Protein AF-A0A026VV84-F1 (afdb_monomer_lite)

Structure (mmCIF, N/CA/C/O backbone):
data_AF-A0A026VV84-F1
#
_entry.id   AF-A0A026VV84-F1
#
loop_
_atom_site.group_PDB
_atom_site.id
_atom_site.type_symbol
_atom_site.label_atom_id
_atom_site.label_alt_id
_atom_site.label_comp_id
_atom_site.label_asym_id
_atom_site.label_entity_id
_atom_site.label_seq_id
_atom_site.pdbx_PDB_ins_code
_atom_site.Cartn_x
_atom_site.Cartn_y
_atom_site.Cartn_z
_atom_site.occupancy
_atom_site.B_iso_or_equiv
_atom_site.auth_seq_id
_atom_site.auth_comp_id
_atom_site.auth_asym_id
_atom_site.auth_atom_id
_atom_site.pdbx_PDB_model_num
ATOM 1 N N . MET A 1 1 ? 11.890 -27.185 -59.763 1.00 37.78 1 MET A N 1
ATOM 2 C CA . MET A 1 1 ? 11.105 -27.402 -58.530 1.00 37.78 1 MET A CA 1
ATOM 3 C C . MET A 1 1 ? 11.928 -26.889 -57.357 1.00 37.78 1 MET A C 1
ATOM 5 O O . MET A 1 1 ? 12.844 -27.574 -56.933 1.00 37.78 1 MET A O 1
ATOM 9 N N . SER A 1 2 ? 11.695 -25.652 -56.913 1.00 39.69 2 SER A N 1
ATOM 10 C CA . SER A 1 2 ? 12.380 -25.073 -55.750 1.00 39.69 2 SER A CA 1
ATOM 11 C C . SER A 1 2 ? 11.488 -25.220 -54.520 1.00 39.69 2 SER A C 1
ATOM 13 O O . SER A 1 2 ? 10.409 -24.634 -54.459 1.00 39.69 2 SER A O 1
ATOM 15 N N . SER A 1 3 ? 11.933 -26.016 -53.554 1.00 48.16 3 SER A N 1
ATOM 16 C CA . SER A 1 3 ? 11.311 -26.178 -52.244 1.00 48.16 3 SER A CA 1
ATOM 17 C C . SER A 1 3 ? 11.555 -24.939 -51.378 1.00 48.16 3 SER A C 1
ATOM 19 O O . SER A 1 3 ? 12.522 -24.879 -50.622 1.00 48.16 3 SER A O 1
ATOM 21 N N . THR A 1 4 ? 10.687 -23.937 -51.468 1.00 46.06 4 THR A N 1
ATOM 22 C CA . THR A 1 4 ? 10.611 -22.841 -50.489 1.00 46.06 4 THR A CA 1
ATOM 23 C C . THR A 1 4 ? 9.612 -23.208 -49.395 1.00 46.06 4 THR A C 1
ATOM 25 O O . THR A 1 4 ? 8.543 -22.618 -49.246 1.00 46.06 4 THR A O 1
ATOM 28 N N . THR A 1 5 ? 9.956 -24.238 -48.622 1.00 46.03 5 THR A N 1
ATOM 29 C CA . THR A 1 5 ? 9.178 -24.651 -47.454 1.00 46.03 5 THR A CA 1
ATOM 30 C C . THR A 1 5 ? 9.409 -23.668 -46.309 1.00 46.03 5 THR A C 1
ATOM 32 O O . THR A 1 5 ? 10.436 -23.680 -45.643 1.00 46.03 5 THR A O 1
ATOM 35 N N . SER A 1 6 ? 8.395 -22.834 -46.089 1.00 51.16 6 SER A N 1
ATOM 36 C CA . SER A 1 6 ? 7.888 -22.439 -44.773 1.00 51.16 6 SER A CA 1
ATOM 37 C C . SER A 1 6 ? 8.877 -21.840 -43.764 1.00 51.16 6 SER A C 1
ATOM 39 O O . SER A 1 6 ? 8.966 -22.285 -42.624 1.00 51.16 6 SER A O 1
ATOM 41 N N . VAL A 1 7 ? 9.453 -20.687 -44.108 1.00 50.22 7 VAL A N 1
ATOM 42 C CA . VAL A 1 7 ? 9.655 -19.612 -43.116 1.00 50.22 7 VAL A CA 1
ATOM 43 C C . VAL A 1 7 ? 8.381 -18.762 -43.068 1.00 50.22 7 VAL A C 1
ATOM 45 O O . VAL A 1 7 ? 8.429 -17.534 -43.068 1.00 50.22 7 VAL A O 1
ATOM 48 N N . LYS A 1 8 ? 7.196 -19.400 -43.050 1.00 50.12 8 LYS A N 1
ATOM 49 C CA . LYS A 1 8 ? 5.955 -18.757 -42.597 1.00 50.12 8 LYS A CA 1
ATOM 50 C C . LYS A 1 8 ? 6.085 -18.623 -41.078 1.00 50.12 8 LYS A C 1
ATOM 52 O O . LYS A 1 8 ? 5.559 -19.404 -40.302 1.00 50.12 8 LYS A O 1
ATOM 57 N N . PHE A 1 9 ? 6.987 -17.700 -40.759 1.00 51.94 9 PHE A N 1
ATOM 58 C CA . PHE A 1 9 ? 7.375 -17.068 -39.521 1.00 51.94 9 PHE A CA 1
ATOM 59 C C . PHE A 1 9 ? 7.047 -17.859 -38.254 1.00 51.94 9 PHE A C 1
ATOM 61 O O . PHE A 1 9 ? 5.987 -17.680 -37.669 1.00 51.94 9 PHE A O 1
ATOM 68 N N . LEU A 1 10 ? 8.039 -18.599 -37.747 1.00 52.06 10 LEU A N 1
ATOM 69 C CA . LEU A 1 10 ? 8.071 -19.085 -36.359 1.00 52.06 10 LEU A CA 1
ATOM 70 C C . LEU A 1 10 ? 7.754 -17.966 -35.345 1.00 52.06 10 LEU A C 1
ATOM 72 O O . LEU A 1 10 ? 7.156 -18.203 -34.302 1.00 52.06 10 LEU A O 1
ATOM 76 N N . ILE A 1 11 ? 8.128 -16.725 -35.675 1.00 55.91 11 ILE A N 1
ATOM 77 C CA . ILE A 1 11 ? 7.807 -15.526 -34.892 1.00 55.91 11 ILE A CA 1
ATOM 78 C C . ILE A 1 11 ? 6.302 -15.225 -34.930 1.00 55.91 11 ILE A C 1
ATOM 80 O O . ILE A 1 11 ? 5.742 -14.869 -33.901 1.00 55.91 11 ILE A O 1
ATOM 84 N N . LEU A 1 12 ? 5.646 -15.388 -36.084 1.00 51.72 12 LEU A N 1
ATOM 85 C CA . LEU A 1 12 ? 4.214 -15.141 -36.262 1.00 51.72 12 LEU A CA 1
ATOM 86 C C . LEU A 1 12 ? 3.397 -16.221 -35.555 1.00 51.72 12 LEU A C 1
ATOM 88 O O . LEU A 1 12 ? 2.476 -15.879 -34.830 1.00 51.72 12 LEU A O 1
ATOM 92 N N . THR A 1 13 ? 3.793 -17.492 -35.658 1.00 58.34 13 THR A N 1
ATOM 93 C CA . THR A 1 13 ? 3.135 -18.582 -34.921 1.00 58.34 13 THR A CA 1
ATOM 94 C C . THR A 1 13 ? 3.269 -18.404 -33.412 1.00 58.34 13 THR A C 1
ATOM 96 O O . THR A 1 13 ? 2.305 -18.607 -32.682 1.00 58.34 13 THR A O 1
ATOM 99 N N . HIS A 1 14 ? 4.428 -17.945 -32.928 1.00 59.66 14 HIS A N 1
ATOM 100 C CA . HIS A 1 14 ? 4.611 -17.680 -31.502 1.00 59.66 14 HIS A CA 1
ATOM 101 C C . HIS A 1 14 ? 3.841 -16.431 -31.038 1.00 59.66 14 HIS A C 1
ATOM 103 O O . HIS A 1 14 ? 3.318 -16.396 -29.925 1.00 59.66 14 HIS A O 1
ATOM 109 N N . LEU A 1 15 ? 3.712 -15.411 -31.894 1.00 52.56 15 LEU A N 1
ATOM 110 C CA . LEU A 1 15 ? 2.847 -14.254 -31.642 1.00 52.56 15 LEU A CA 1
ATOM 111 C C . LEU A 1 15 ? 1.366 -14.646 -31.626 1.00 52.56 15 LEU A C 1
ATOM 113 O O . LEU A 1 15 ? 0.639 -14.186 -30.757 1.00 52.56 15 LEU A O 1
ATOM 117 N N . GLU A 1 16 ? 0.926 -15.506 -32.541 1.00 63.03 16 GLU A N 1
ATOM 118 C CA . GLU A 1 16 ? -0.445 -16.019 -32.624 1.00 63.03 16 GLU A CA 1
ATOM 119 C C . GLU A 1 16 ? -0.801 -16.892 -31.413 1.00 63.03 16 GLU A C 1
ATOM 121 O O . GLU A 1 16 ? -1.904 -16.780 -30.879 1.00 63.03 16 GLU A O 1
ATOM 126 N N . GLU A 1 17 ? 0.130 -17.715 -30.927 1.00 68.06 17 GLU A N 1
ATOM 127 C CA . GLU A 1 17 ? -0.023 -18.467 -29.676 1.00 68.06 17 GLU A CA 1
ATOM 128 C C . GLU A 1 17 ? -0.103 -17.538 -28.463 1.00 68.06 17 GLU A C 1
ATOM 130 O O . GLU A 1 17 ? -1.015 -17.677 -27.647 1.00 68.06 17 GLU A O 1
ATOM 135 N N . ASN A 1 18 ? 0.789 -16.548 -28.370 1.00 59.56 18 ASN A N 1
ATOM 136 C CA . ASN A 1 18 ? 0.758 -15.549 -27.301 1.00 59.56 18 ASN A CA 1
ATOM 137 C C . ASN A 1 18 ? -0.520 -14.700 -27.350 1.00 59.56 18 ASN A C 1
ATOM 139 O O . ASN A 1 18 ? -1.091 -14.395 -26.307 1.00 59.56 18 ASN A O 1
ATOM 143 N N . LEU A 1 19 ? -1.019 -14.369 -28.542 1.00 56.12 19 LEU A N 1
ATOM 144 C CA . LEU A 1 19 ? -2.288 -13.669 -28.732 1.00 56.12 19 LEU A CA 1
ATOM 145 C C . LEU A 1 19 ? -3.484 -14.550 -28.374 1.00 56.12 19 LEU A C 1
ATOM 147 O O . LEU A 1 19 ? -4.419 -14.048 -27.766 1.00 56.12 19 LEU A O 1
ATOM 151 N N . LYS A 1 20 ? -3.461 -15.854 -28.676 1.00 64.62 20 LYS A N 1
ATOM 152 C CA . LYS A 1 20 ? -4.490 -16.807 -28.222 1.00 64.62 20 LYS A CA 1
ATOM 153 C C . LYS A 1 20 ? -4.507 -16.956 -26.708 1.00 64.62 20 LYS A C 1
ATOM 155 O O . LYS A 1 20 ? -5.582 -17.001 -26.125 1.00 64.62 20 LYS A O 1
ATOM 160 N N . ILE A 1 21 ? -3.332 -17.017 -26.087 1.00 60.50 21 ILE A N 1
ATOM 161 C CA . ILE A 1 21 ? -3.137 -16.988 -24.635 1.00 60.50 21 ILE A CA 1
ATOM 162 C C . ILE A 1 21 ? -3.780 -15.709 -24.093 1.00 60.50 21 ILE A C 1
ATOM 164 O O . ILE A 1 21 ? -4.755 -15.800 -23.355 1.00 60.50 21 ILE A O 1
ATOM 168 N N . ILE A 1 22 ? -3.337 -14.531 -24.544 1.00 55.62 22 ILE A N 1
ATOM 169 C CA . ILE A 1 22 ? -3.893 -13.234 -24.131 1.00 55.62 22 ILE A CA 1
ATOM 170 C C . ILE A 1 22 ? -5.412 -13.193 -24.335 1.00 55.62 22 ILE A C 1
ATOM 172 O O . ILE A 1 22 ? -6.118 -12.826 -23.407 1.00 55.62 22 ILE A O 1
ATOM 176 N N . HIS A 1 23 ? -5.924 -13.634 -25.486 1.00 58.41 23 HIS A N 1
ATOM 177 C CA . HIS A 1 23 ? -7.350 -13.615 -25.806 1.00 58.41 23 HIS A CA 1
ATOM 178 C C . HIS A 1 23 ? -8.181 -14.549 -24.913 1.00 58.41 23 HIS A C 1
ATOM 180 O O . HIS A 1 23 ? -9.254 -14.163 -24.449 1.00 58.41 23 HIS A O 1
ATOM 186 N N . ASN A 1 24 ? -7.686 -15.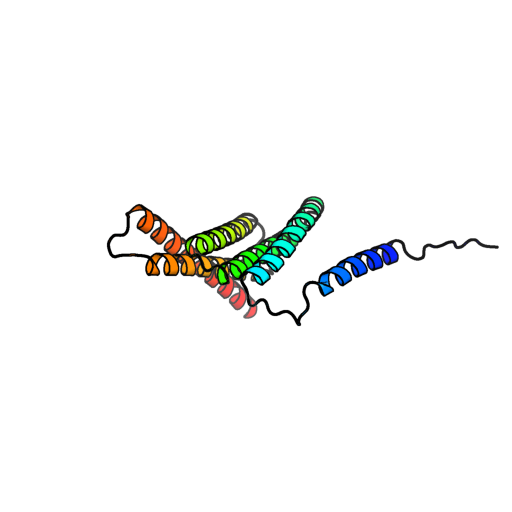753 -24.611 1.00 57.72 24 ASN A N 1
ATOM 187 C CA . ASN A 1 24 ? -8.338 -16.655 -23.657 1.00 57.72 24 ASN A CA 1
ATOM 188 C C . ASN A 1 24 ? -8.401 -16.059 -22.244 1.00 57.72 24 ASN A C 1
ATOM 190 O O . ASN A 1 24 ? -9.288 -16.424 -21.472 1.00 57.72 24 ASN A O 1
ATOM 194 N N . TYR A 1 25 ? -7.470 -15.167 -21.897 1.00 54.88 25 TYR A N 1
ATOM 195 C CA . TYR A 1 25 ? -7.407 -14.532 -20.581 1.00 54.88 25 TYR A CA 1
ATOM 196 C C . TYR A 1 25 ? -8.142 -13.188 -20.519 1.00 54.88 25 TYR A C 1
ATOM 198 O O . TYR A 1 25 ? -8.781 -12.916 -19.506 1.00 54.88 25 TYR A O 1
ATOM 206 N N . THR A 1 26 ? -8.155 -12.379 -21.584 1.00 52.25 26 THR A N 1
ATOM 207 C CA . THR A 1 26 ? -8.973 -11.153 -21.647 1.00 52.25 26 THR A CA 1
ATOM 208 C C . THR A 1 26 ? -10.465 -11.465 -21.606 1.00 52.25 26 THR A C 1
ATOM 210 O O . THR A 1 26 ? -11.233 -10.689 -21.054 1.00 52.25 26 THR A O 1
ATOM 213 N N . ASN A 1 27 ? -10.875 -12.648 -22.071 1.00 57.09 27 ASN A N 1
ATOM 214 C CA . ASN A 1 27 ? -12.252 -13.123 -21.923 1.00 57.09 27 ASN A CA 1
ATOM 215 C C . ASN A 1 27 ? -12.626 -13.516 -20.473 1.00 57.09 27 ASN A C 1
ATOM 217 O O . ASN A 1 27 ? -13.797 -13.768 -20.210 1.00 57.09 27 ASN A O 1
ATOM 221 N N . GLN A 1 28 ? -11.668 -13.594 -19.535 1.00 57.59 28 GLN A N 1
ATOM 222 C CA . GLN A 1 28 ? -11.933 -13.887 -18.112 1.00 57.59 28 GLN A CA 1
ATOM 223 C C . GLN A 1 28 ? -12.119 -12.622 -17.266 1.00 57.59 28 GLN A C 1
ATOM 225 O O . GLN A 1 28 ? -12.739 -12.684 -16.208 1.00 57.59 28 GLN A O 1
ATOM 230 N N . VAL A 1 29 ? -11.587 -11.485 -17.719 1.00 54.03 29 VAL A N 1
ATOM 231 C CA . VAL A 1 29 ? -11.755 -10.172 -17.085 1.00 54.03 29 VAL A CA 1
ATOM 232 C C . VAL A 1 29 ? -12.389 -9.264 -18.126 1.00 54.03 29 VAL A C 1
ATOM 234 O O . VAL A 1 29 ? -11.710 -8.537 -18.842 1.00 54.03 29 VAL A O 1
ATOM 237 N N . THR A 1 30 ? -13.702 -9.390 -18.272 1.00 56.03 30 THR A N 1
ATOM 238 C CA . THR A 1 30 ? -14.477 -8.606 -19.231 1.00 56.03 30 THR A CA 1
ATOM 239 C C . THR A 1 30 ? -14.860 -7.259 -18.623 1.00 56.03 30 THR A C 1
ATOM 241 O O . THR A 1 30 ? -15.274 -7.219 -17.465 1.00 56.03 30 THR A O 1
ATOM 244 N N . ASP A 1 31 ? -14.848 -6.184 -19.417 1.00 55.00 31 ASP A N 1
ATOM 245 C CA . ASP A 1 31 ? -15.328 -4.841 -19.019 1.00 55.00 31 ASP A CA 1
ATOM 246 C C . ASP A 1 31 ? -16.813 -4.824 -18.583 1.00 55.00 31 ASP A C 1
ATOM 248 O O . ASP A 1 31 ? -17.321 -3.830 -18.070 1.00 55.00 31 ASP A O 1
ATOM 252 N N . THR A 1 32 ? -17.517 -5.940 -18.783 1.00 52.72 32 THR A N 1
ATOM 253 C CA . THR A 1 32 ? -18.894 -6.210 -18.361 1.00 52.72 32 THR A CA 1
ATOM 254 C C . THR A 1 32 ? -19.034 -6.790 -16.948 1.00 52.72 32 THR A C 1
ATOM 256 O O . THR A 1 32 ? -20.158 -6.860 -16.454 1.00 52.72 32 THR A O 1
ATOM 259 N N . TYR A 1 33 ? -17.947 -7.202 -16.282 1.00 57.34 33 TYR A N 1
ATOM 260 C CA . TYR A 1 33 ? -17.992 -7.770 -14.928 1.00 57.34 33 TYR A CA 1
ATOM 261 C C . TYR A 1 33 ? -17.508 -6.747 -13.895 1.00 57.34 33 TYR A C 1
ATOM 263 O O . TYR A 1 33 ? -16.311 -6.525 -13.713 1.00 57.34 33 TYR A O 1
ATOM 271 N N . TYR A 1 34 ? -18.454 -6.119 -13.196 1.00 65.25 34 TYR A N 1
ATOM 272 C CA . TYR A 1 34 ? -18.142 -5.261 -12.057 1.00 65.25 34 TYR A CA 1
ATOM 273 C C . TYR A 1 34 ? -17.725 -6.117 -10.859 1.00 65.25 34 TYR A C 1
ATOM 275 O O . TYR A 1 34 ? -18.445 -7.030 -10.456 1.00 65.25 34 TYR A O 1
ATOM 283 N N . VAL A 1 35 ? -16.581 -5.794 -10.255 1.00 73.62 35 VAL A N 1
ATOM 284 C CA . VAL A 1 35 ? -16.178 -6.361 -8.963 1.00 73.62 35 VAL A CA 1
ATOM 285 C C . VAL A 1 35 ? -17.074 -5.740 -7.894 1.00 73.62 35 VAL A C 1
ATOM 287 O O . VAL A 1 35 ? -16.867 -4.592 -7.503 1.00 73.62 35 VAL A O 1
ATOM 290 N N . THR A 1 36 ? -18.105 -6.470 -7.471 1.00 77.50 36 THR A N 1
ATOM 291 C CA . THR A 1 36 ? -19.104 -5.974 -6.504 1.00 77.50 36 THR A CA 1
ATOM 292 C C . THR A 1 36 ? -19.002 -6.672 -5.158 1.00 77.50 36 THR A C 1
ATOM 294 O O . THR A 1 36 ? -19.371 -6.092 -4.138 1.00 77.50 36 THR A O 1
ATOM 297 N N . THR A 1 37 ? -18.460 -7.889 -5.137 1.00 82.19 37 THR A N 1
ATOM 298 C CA . THR A 1 37 ? -18.309 -8.681 -3.921 1.00 82.19 37 THR A CA 1
ATOM 299 C C . THR A 1 37 ? -16.844 -8.922 -3.573 1.00 82.19 37 THR A C 1
ATOM 301 O O . THR A 1 37 ? -15.932 -8.816 -4.399 1.00 82.19 37 THR A O 1
ATOM 304 N N . ARG A 1 38 ? -16.611 -9.306 -2.317 1.00 85.25 38 ARG A N 1
ATOM 305 C CA . ARG A 1 38 ? -15.298 -9.760 -1.853 1.00 85.25 38 ARG A CA 1
ATOM 306 C C . ARG A 1 38 ? -14.802 -10.986 -2.614 1.00 85.25 38 ARG A C 1
ATOM 308 O O . ARG A 1 38 ? -13.604 -11.086 -2.873 1.00 85.25 38 ARG A O 1
ATOM 315 N N . ASP A 1 39 ? -15.694 -11.905 -2.964 1.00 85.50 39 ASP A N 1
ATOM 316 C CA . ASP A 1 39 ? -15.319 -13.123 -3.681 1.00 85.50 39 ASP A CA 1
ATOM 317 C C . ASP A 1 39 ? -14.871 -12.807 -5.113 1.00 85.50 39 ASP A C 1
ATOM 319 O O . ASP A 1 39 ? -13.849 -13.338 -5.559 1.00 85.50 39 ASP A O 1
ATOM 323 N N . ASP A 1 40 ? -15.526 -11.848 -5.776 1.00 80.94 40 ASP A N 1
ATOM 324 C CA . ASP A 1 40 ? -15.076 -11.316 -7.068 1.00 80.94 40 ASP A CA 1
ATOM 325 C C . ASP A 1 40 ? -13.673 -10.704 -6.942 1.00 80.94 40 ASP A C 1
ATOM 327 O O . ASP A 1 40 ? -12.757 -11.050 -7.695 1.00 80.94 40 ASP A O 1
ATOM 331 N N . ALA A 1 41 ? -13.471 -9.836 -5.943 1.00 85.88 41 ALA A N 1
ATOM 332 C CA . ALA A 1 41 ? -12.194 -9.163 -5.711 1.00 85.88 41 ALA A CA 1
ATOM 333 C C . ALA A 1 41 ? -11.069 -10.166 -5.424 1.00 85.88 41 ALA A C 1
ATOM 335 O O . ALA A 1 41 ? -9.950 -10.028 -5.924 1.00 85.88 41 ALA A O 1
ATOM 336 N N . LYS A 1 42 ? -11.371 -11.212 -4.651 1.00 88.19 42 LYS A N 1
ATOM 337 C CA . LYS A 1 42 ? -10.439 -12.293 -4.332 1.00 88.19 42 LYS A CA 1
ATOM 338 C C . LYS A 1 42 ? -10.093 -13.125 -5.564 1.00 88.19 42 LYS A C 1
ATOM 340 O O . LYS A 1 42 ? -8.925 -13.472 -5.733 1.00 88.19 42 LYS A O 1
ATOM 345 N N . SER A 1 43 ? -11.062 -13.418 -6.429 1.00 84.12 43 SER A N 1
ATOM 346 C CA . SER A 1 43 ? -10.832 -14.131 -7.691 1.00 84.12 43 SER A CA 1
ATOM 347 C C . SER A 1 43 ? -9.861 -13.363 -8.595 1.00 84.12 43 SER A C 1
ATOM 349 O O . SER A 1 43 ? -8.832 -13.904 -9.014 1.00 84.12 43 SER A O 1
ATOM 351 N N . VAL A 1 44 ? -10.111 -12.063 -8.792 1.00 82.56 44 VAL A N 1
ATOM 352 C CA . VAL A 1 44 ? -9.228 -11.170 -9.562 1.00 82.56 44 VAL A CA 1
ATOM 353 C C . VAL A 1 44 ? -7.843 -11.078 -8.921 1.00 82.56 44 VAL A C 1
ATOM 355 O O . VAL A 1 44 ? -6.829 -11.187 -9.612 1.00 82.56 44 VAL A O 1
ATOM 358 N N . PHE A 1 45 ? -7.775 -10.940 -7.595 1.00 87.38 45 PHE A N 1
ATOM 359 C CA . PHE A 1 45 ? -6.514 -10.899 -6.860 1.00 87.38 45 PHE A CA 1
ATOM 360 C C . PHE A 1 45 ? -5.682 -12.173 -7.069 1.00 87.38 45 PHE A C 1
ATOM 362 O O . PHE A 1 45 ? -4.497 -12.091 -7.394 1.00 87.38 45 PHE A O 1
ATOM 369 N N . LEU A 1 46 ? -6.289 -13.355 -6.921 1.00 87.12 46 LEU A N 1
ATOM 370 C CA . LEU A 1 46 ? -5.603 -14.637 -7.110 1.00 87.12 46 LEU A CA 1
ATOM 371 C C . LEU A 1 46 ? -5.105 -14.801 -8.546 1.00 87.12 46 LEU A C 1
ATOM 373 O O . LEU A 1 46 ? -3.981 -15.265 -8.760 1.00 87.12 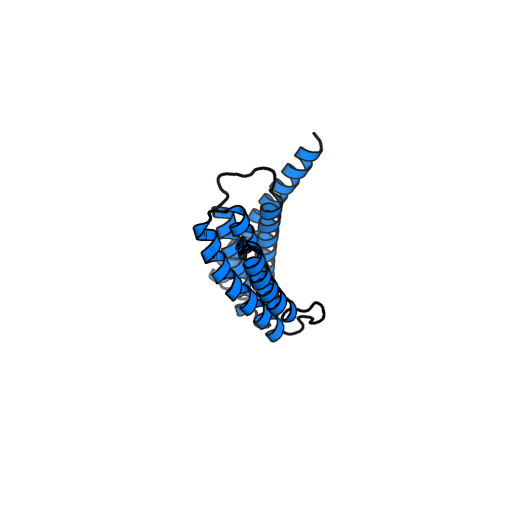46 LEU A O 1
ATOM 377 N N . HIS A 1 47 ? -5.909 -14.377 -9.521 1.00 83.12 47 HIS A N 1
ATOM 378 C CA . HIS A 1 47 ? -5.509 -14.359 -10.921 1.00 83.12 47 HIS A CA 1
ATOM 379 C C . HIS A 1 47 ? -4.278 -13.465 -11.131 1.00 83.12 47 HIS A C 1
ATOM 381 O O . HIS A 1 47 ? -3.290 -13.895 -11.730 1.00 83.12 47 HIS A O 1
ATOM 387 N N . TYR A 1 48 ? -4.295 -12.251 -10.577 1.00 82.94 48 TYR A N 1
ATOM 388 C CA . TYR A 1 48 ? -3.200 -11.293 -10.704 1.00 82.94 48 TYR A CA 1
ATOM 389 C C . TYR A 1 48 ? -1.897 -11.797 -10.063 1.00 82.94 48 TYR A C 1
ATOM 391 O O . TYR A 1 48 ? -0.833 -11.742 -10.681 1.00 82.94 48 TYR A O 1
ATOM 399 N N . ILE A 1 49 ? -1.972 -12.354 -8.849 1.00 85.25 49 ILE A N 1
ATOM 400 C CA . ILE A 1 49 ? -0.807 -12.902 -8.136 1.00 85.25 49 ILE A CA 1
ATOM 401 C C . ILE A 1 49 ? -0.197 -14.093 -8.879 1.00 85.25 49 ILE A C 1
ATOM 403 O O . ILE A 1 49 ? 1.027 -14.177 -8.999 1.00 85.25 49 ILE A O 1
ATOM 407 N N . LYS A 1 50 ? -1.025 -14.990 -9.427 1.00 84.94 50 LYS A N 1
ATOM 408 C CA . LYS A 1 50 ? -0.544 -16.126 -10.224 1.00 84.94 50 LYS A CA 1
ATOM 409 C C . LYS A 1 50 ? 0.319 -15.654 -11.395 1.00 84.94 50 LYS A C 1
ATOM 411 O O . LYS A 1 50 ? 1.420 -16.166 -11.596 1.00 84.94 50 LYS A O 1
ATOM 416 N N . TRP A 1 51 ? -0.162 -14.673 -12.154 1.00 76.88 51 TRP A N 1
ATOM 417 C CA . TRP A 1 51 ? 0.580 -14.143 -13.298 1.00 76.88 51 TRP A CA 1
ATOM 418 C C . TRP A 1 51 ? 1.799 -13.342 -12.894 1.00 76.88 51 TRP A C 1
ATOM 420 O O . TRP A 1 51 ? 2.818 -13.400 -13.584 1.00 76.88 51 TRP A O 1
ATOM 430 N N . PHE A 1 52 ? 1.734 -12.641 -11.765 1.00 80.62 52 PHE A N 1
ATOM 431 C CA . PHE A 1 52 ? 2.900 -11.968 -11.233 1.00 80.62 52 PHE A CA 1
ATOM 432 C C . PHE A 1 52 ? 4.059 -12.939 -10.992 1.00 80.62 52 PHE A C 1
ATOM 434 O O . PHE A 1 52 ? 5.167 -12.658 -11.437 1.00 80.62 52 PHE A O 1
ATOM 441 N N . GLU A 1 53 ? 3.828 -14.084 -10.350 1.00 80.81 53 GLU A N 1
ATOM 442 C CA . GLU A 1 53 ? 4.912 -15.033 -10.059 1.00 80.81 53 GLU A CA 1
ATOM 443 C C . GLU A 1 53 ? 5.557 -15.599 -11.339 1.00 80.81 53 GLU A C 1
ATOM 445 O O . GLU A 1 53 ? 6.787 -15.700 -11.439 1.00 80.81 53 GLU A O 1
ATOM 450 N N . VAL A 1 54 ? 4.747 -15.868 -12.371 1.00 78.38 54 VAL A N 1
ATOM 451 C CA . VAL A 1 54 ? 5.243 -16.252 -13.707 1.00 78.38 54 VAL A CA 1
ATOM 452 C C . VAL A 1 54 ? 6.118 -15.138 -14.287 1.00 78.38 54 VAL A C 1
ATOM 454 O O . VAL A 1 54 ? 7.259 -15.354 -14.695 1.00 78.38 54 VAL A O 1
ATOM 457 N N . THR A 1 55 ? 5.600 -13.917 -14.255 1.00 70.44 55 THR A N 1
ATOM 458 C CA . THR A 1 55 ? 6.213 -12.738 -14.862 1.00 70.44 55 THR A CA 1
ATOM 459 C C . THR A 1 55 ? 7.516 -12.338 -14.157 1.00 70.44 55 THR A C 1
ATOM 461 O O . THR A 1 55 ? 8.524 -12.048 -14.802 1.00 70.44 55 THR A O 1
ATOM 464 N N . LYS A 1 56 ? 7.547 -12.406 -12.824 1.00 71.50 56 LYS A N 1
ATOM 465 C CA . LYS A 1 56 ? 8.725 -12.174 -11.978 1.00 71.50 56 LYS A CA 1
ATOM 466 C C . LYS A 1 56 ? 9.880 -13.105 -12.347 1.00 71.50 56 LYS A C 1
ATOM 468 O O . LYS A 1 56 ? 11.031 -12.668 -12.417 1.00 71.50 56 LYS A O 1
ATOM 473 N N . THR A 1 57 ? 9.574 -14.371 -12.630 1.00 71.38 57 THR A N 1
ATOM 474 C CA . THR A 1 57 ? 10.561 -15.371 -13.065 1.00 71.38 57 THR A CA 1
ATOM 475 C C . THR A 1 57 ? 11.170 -15.012 -14.421 1.00 71.38 57 THR A C 1
ATOM 477 O O . THR A 1 57 ? 12.373 -15.192 -14.620 1.00 71.38 57 THR A O 1
ATOM 480 N N . CYS A 1 58 ? 10.375 -14.453 -15.337 1.00 63.72 58 CYS A N 1
ATOM 481 C CA . CYS A 1 58 ? 10.858 -13.969 -16.628 1.00 63.72 58 CYS A CA 1
ATOM 482 C C . CYS A 1 58 ? 11.746 -12.726 -16.478 1.00 63.72 58 CYS A C 1
ATOM 484 O O . CYS A 1 58 ? 12.859 -12.711 -16.998 1.00 63.72 58 CYS A O 1
ATOM 486 N N . TYR A 1 59 ? 11.330 -11.712 -15.714 1.00 63.75 59 TYR A N 1
ATOM 487 C CA . TYR A 1 59 ? 12.098 -10.463 -15.593 1.00 63.75 59 TYR A CA 1
ATOM 488 C C . TYR A 1 59 ? 13.416 -10.604 -14.834 1.00 63.75 59 TYR A C 1
ATOM 490 O O . TYR A 1 59 ? 14.396 -9.958 -15.211 1.00 63.75 59 TYR A O 1
ATOM 498 N N . LYS A 1 60 ? 13.495 -11.503 -13.841 1.00 64.38 60 LYS A N 1
ATOM 499 C CA . LYS A 1 60 ? 14.763 -11.817 -13.160 1.00 64.38 60 LYS A CA 1
ATOM 500 C C . LYS A 1 60 ? 15.842 -12.306 -14.137 1.00 64.38 60 LYS A C 1
ATOM 502 O O . LYS A 1 60 ? 17.020 -12.074 -13.895 1.00 64.38 60 LYS A O 1
ATOM 507 N N . LYS A 1 61 ? 15.450 -12.954 -15.241 1.00 62.25 61 LYS A N 1
ATOM 508 C CA . LYS A 1 61 ? 16.377 -13.434 -16.277 1.00 62.25 61 LYS A CA 1
ATOM 509 C C . LYS A 1 61 ? 16.823 -12.337 -17.247 1.00 62.25 61 LYS A C 1
ATOM 511 O O . LYS A 1 61 ? 17.890 -12.466 -17.830 1.00 62.25 61 LYS A O 1
ATOM 516 N N . ILE A 1 62 ? 16.013 -11.293 -17.432 1.00 59.75 62 ILE A N 1
ATOM 517 C CA . ILE A 1 62 ? 16.203 -10.298 -18.500 1.0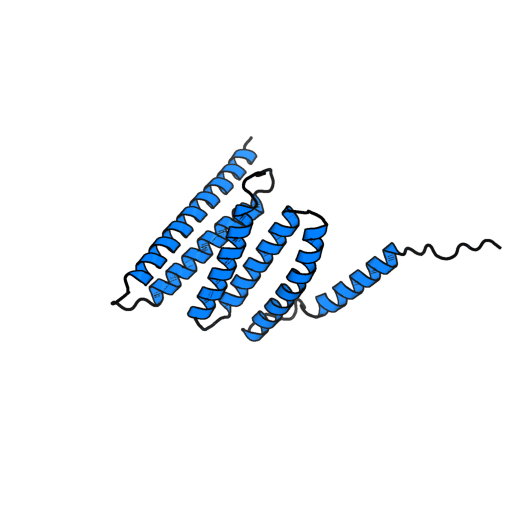0 59.75 62 ILE A CA 1
ATOM 518 C C . ILE A 1 62 ? 16.805 -8.980 -17.963 1.00 59.75 62 ILE A C 1
ATOM 520 O O . ILE A 1 62 ? 17.414 -8.229 -18.715 1.00 59.75 62 ILE A O 1
ATOM 524 N N . GLY A 1 63 ? 16.706 -8.702 -16.656 1.00 61.59 63 GLY A N 1
ATOM 525 C CA . GLY A 1 63 ? 17.410 -7.576 -16.018 1.00 61.59 63 GLY A CA 1
ATOM 526 C C . GLY A 1 63 ? 16.738 -6.202 -16.164 1.00 61.59 63 GLY A C 1
ATOM 527 O O . GLY A 1 63 ? 17.357 -5.181 -15.872 1.00 61.59 63 GLY A O 1
ATOM 528 N N . PHE A 1 64 ? 15.466 -6.145 -16.574 1.00 69.94 64 PHE A N 1
ATOM 529 C CA . PHE A 1 64 ? 14.706 -4.893 -16.678 1.00 69.94 64 PHE A CA 1
ATOM 530 C C . PHE A 1 64 ? 14.169 -4.432 -15.312 1.00 69.94 64 PHE A C 1
ATOM 532 O O . PHE A 1 64 ? 13.076 -4.813 -14.878 1.00 69.94 64 PHE A O 1
ATOM 539 N N . VAL A 1 65 ? 14.947 -3.588 -14.629 1.00 71.81 65 VAL A N 1
ATOM 540 C CA . VAL A 1 65 ? 14.621 -3.050 -13.296 1.00 71.81 65 VAL A CA 1
ATOM 541 C C . VAL A 1 65 ? 13.325 -2.228 -13.309 1.00 71.81 65 VAL A C 1
ATOM 543 O O . VAL A 1 65 ? 12.454 -2.469 -12.477 1.00 71.81 65 VAL A O 1
ATOM 546 N N . GLU A 1 66 ? 13.136 -1.329 -14.279 1.00 74.19 66 GLU A N 1
ATOM 547 C CA . GLU A 1 66 ? 11.942 -0.465 -14.344 1.00 74.19 66 GLU A CA 1
ATOM 548 C C . GLU A 1 66 ? 10.638 -1.251 -14.542 1.00 74.19 66 GLU A C 1
ATOM 550 O O . GLU A 1 66 ? 9.648 -1.017 -13.847 1.00 74.19 66 GLU A O 1
ATOM 555 N N . SER A 1 67 ? 10.640 -2.262 -15.418 1.00 74.88 67 SER A N 1
ATOM 556 C CA . SER A 1 67 ? 9.482 -3.150 -15.598 1.00 74.88 67 SER A CA 1
ATOM 557 C C . SER A 1 67 ? 9.158 -3.915 -14.314 1.00 74.88 67 SER A C 1
ATOM 559 O O . SER A 1 67 ? 7.992 -4.052 -13.947 1.00 74.88 67 SER A O 1
ATOM 561 N N . THR A 1 68 ? 10.190 -4.354 -13.589 1.00 77.44 68 THR A N 1
ATOM 562 C CA . THR A 1 68 ? 10.028 -5.043 -12.303 1.00 77.44 68 THR A CA 1
ATOM 563 C C . THR A 1 68 ? 9.381 -4.128 -11.258 1.00 77.44 68 THR A C 1
ATOM 565 O O . THR A 1 68 ? 8.474 -4.567 -10.549 1.00 77.44 68 THR A O 1
ATOM 568 N N . LYS A 1 69 ? 9.775 -2.847 -11.198 1.00 80.06 69 LYS A N 1
ATOM 569 C CA . LYS A 1 69 ? 9.171 -1.850 -10.298 1.00 80.06 69 LYS A CA 1
ATOM 570 C C . LYS A 1 69 ? 7.703 -1.592 -10.624 1.00 80.06 69 LYS A C 1
ATOM 572 O O . LYS A 1 69 ? 6.876 -1.595 -9.716 1.00 80.06 69 LYS A O 1
ATOM 577 N N . LEU A 1 70 ? 7.366 -1.392 -11.900 1.00 83.38 70 LEU A N 1
ATOM 578 C CA . LEU A 1 70 ? 5.983 -1.144 -12.323 1.00 83.38 70 LEU A CA 1
ATOM 579 C C . LEU A 1 70 ? 5.066 -2.317 -11.959 1.00 83.38 70 LEU A C 1
ATOM 581 O O . LEU A 1 70 ? 3.961 -2.121 -11.459 1.00 83.38 70 LEU A O 1
ATOM 585 N N . ILE A 1 71 ? 5.536 -3.543 -12.167 1.00 82.12 71 ILE A N 1
ATOM 586 C CA . ILE A 1 71 ? 4.771 -4.740 -11.824 1.00 82.12 71 ILE A CA 1
ATOM 587 C C . ILE A 1 71 ? 4.612 -4.859 -10.308 1.00 82.12 71 ILE A C 1
ATOM 589 O O . ILE A 1 71 ? 3.496 -5.056 -9.831 1.00 82.12 71 ILE A O 1
ATOM 593 N N . ALA A 1 72 ? 5.694 -4.682 -9.543 1.00 85.69 72 ALA A N 1
ATOM 594 C CA . ALA A 1 72 ? 5.632 -4.677 -8.084 1.00 85.69 72 ALA A CA 1
ATOM 595 C C . ALA A 1 72 ? 4.635 -3.626 -7.563 1.00 85.69 72 ALA A C 1
ATOM 597 O O . ALA A 1 72 ? 3.826 -3.908 -6.676 1.00 85.69 72 ALA A O 1
ATOM 598 N N . TYR A 1 73 ? 4.628 -2.439 -8.174 1.00 90.00 73 TYR A N 1
ATOM 599 C CA . TYR A 1 73 ? 3.664 -1.392 -7.871 1.00 90.00 73 TYR A CA 1
ATOM 600 C C . TYR A 1 73 ? 2.223 -1.852 -8.132 1.00 90.00 73 TYR A C 1
ATOM 602 O O . TYR A 1 73 ? 1.385 -1.739 -7.238 1.00 90.00 73 TYR A O 1
ATOM 610 N N . ASN A 1 74 ? 1.929 -2.445 -9.289 1.00 88.81 74 ASN A N 1
ATOM 611 C CA . ASN A 1 74 ? 0.574 -2.902 -9.609 1.00 88.81 74 ASN A CA 1
ATOM 612 C C . ASN A 1 74 ? 0.063 -3.997 -8.651 1.00 88.81 74 ASN A C 1
ATOM 614 O O . ASN A 1 74 ? -1.109 -4.001 -8.265 1.00 88.81 74 ASN A O 1
ATOM 618 N N . ILE A 1 75 ? 0.937 -4.896 -8.189 1.00 90.19 75 ILE A N 1
ATOM 619 C CA . ILE A 1 75 ? 0.578 -5.885 -7.156 1.00 90.19 75 ILE A CA 1
ATOM 620 C C . ILE A 1 75 ? 0.187 -5.183 -5.868 1.00 90.19 75 ILE A C 1
ATOM 622 O O . ILE A 1 75 ? -0.830 -5.519 -5.266 1.00 90.19 75 ILE A O 1
ATOM 626 N N . SER A 1 76 ? 0.980 -4.195 -5.446 1.00 93.44 76 SER A N 1
ATOM 627 C CA . SER A 1 76 ? 0.673 -3.413 -4.253 1.00 93.44 76 SER A CA 1
ATOM 628 C C . SER A 1 76 ? -0.710 -2.755 -4.376 1.00 93.44 76 SER A C 1
ATOM 630 O O . SER A 1 76 ? -1.486 -2.759 -3.421 1.00 93.44 76 SER A O 1
ATOM 632 N N . THR A 1 77 ? -1.076 -2.273 -5.570 1.00 92.25 77 THR A N 1
ATOM 633 C CA . THR A 1 77 ? -2.408 -1.714 -5.832 1.00 92.25 77 THR A CA 1
ATOM 634 C C . THR A 1 77 ? -3.498 -2.782 -5.714 1.00 92.25 77 THR A C 1
ATOM 636 O O . THR A 1 77 ? -4.546 -2.519 -5.132 1.00 92.25 77 THR A O 1
ATOM 639 N N . THR A 1 78 ? -3.231 -4.003 -6.182 1.00 91.44 78 THR A N 1
ATOM 640 C CA . THR A 1 78 ? -4.159 -5.141 -6.071 1.00 91.44 78 THR A CA 1
ATOM 641 C C . THR A 1 78 ? -4.432 -5.501 -4.604 1.00 91.44 78 THR A C 1
ATOM 643 O O . THR A 1 78 ? -5.581 -5.734 -4.238 1.00 91.44 78 THR A O 1
ATOM 646 N N . TYR A 1 79 ? -3.415 -5.461 -3.730 1.00 94.81 79 TYR A N 1
ATOM 647 C CA . TYR A 1 79 ? -3.604 -5.625 -2.279 1.00 94.81 79 TYR A CA 1
ATOM 648 C C . TYR A 1 79 ? -4.497 -4.537 -1.672 1.00 94.81 79 TYR A C 1
ATOM 650 O O . TYR A 1 79 ? -5.360 -4.855 -0.857 1.00 94.81 79 TYR A O 1
ATOM 658 N N . LYS A 1 80 ? -4.335 -3.272 -2.082 1.00 94.19 80 LYS A N 1
ATOM 659 C CA . LYS A 1 80 ? -5.209 -2.171 -1.641 1.00 94.19 80 LYS A CA 1
ATOM 660 C C . LYS A 1 80 ? -6.653 -2.362 -2.082 1.00 94.19 80 LYS A C 1
ATOM 662 O O . LYS A 1 80 ? -7.556 -2.128 -1.286 1.00 94.19 80 LYS A O 1
ATOM 667 N N . TYR A 1 81 ? -6.880 -2.793 -3.321 1.00 92.12 81 TYR A N 1
ATOM 668 C CA . TYR A 1 81 ? -8.239 -3.058 -3.787 1.00 92.12 81 TYR A CA 1
ATOM 669 C C . TYR A 1 81 ? -8.863 -4.243 -3.058 1.00 92.12 81 TYR A C 1
ATOM 671 O O . TYR A 1 81 ? -10.007 -4.139 -2.641 1.00 92.12 81 TYR A O 1
ATOM 679 N N . LEU A 1 82 ? -8.118 -5.323 -2.809 1.00 93.75 82 LEU A N 1
ATOM 680 C CA . LEU A 1 82 ? -8.634 -6.429 -2.001 1.00 93.75 82 LEU A CA 1
ATOM 681 C C . LEU A 1 82 ? -8.965 -5.982 -0.568 1.00 93.75 82 LEU A C 1
ATOM 683 O O . LEU A 1 82 ? -10.000 -6.371 -0.039 1.00 93.75 82 LEU A O 1
ATOM 687 N N . ALA A 1 83 ? -8.126 -5.132 0.035 1.00 93.25 83 ALA A N 1
ATOM 688 C CA . ALA A 1 83 ? -8.368 -4.583 1.368 1.00 93.25 83 ALA A CA 1
ATOM 689 C C . ALA A 1 83 ? -9.675 -3.777 1.441 1.00 93.25 83 ALA A C 1
ATOM 691 O O . ALA A 1 83 ? -10.352 -3.815 2.461 1.00 93.25 83 ALA A O 1
ATOM 692 N N . TYR A 1 84 ? -10.065 -3.080 0.37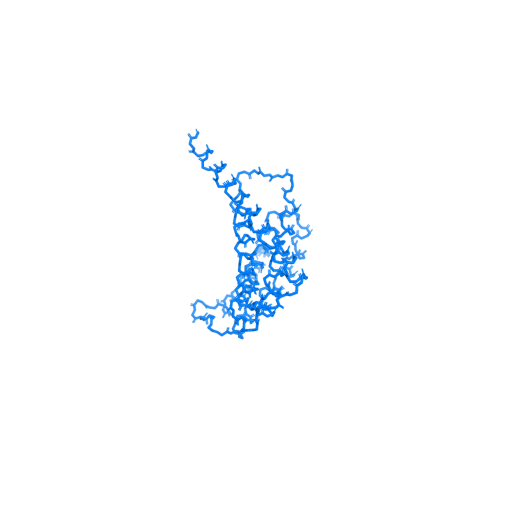1 1.00 92.06 84 TYR A N 1
ATOM 693 C CA . TYR A 1 84 ? -11.330 -2.338 0.324 1.00 92.06 84 TYR A CA 1
ATOM 694 C C . TYR A 1 84 ? -12.565 -3.243 0.481 1.00 92.06 84 TYR A C 1
ATOM 696 O O . TYR A 1 84 ? -13.540 -2.835 1.103 1.00 92.06 84 TYR A O 1
ATOM 704 N N . PHE A 1 85 ? -12.514 -4.476 -0.032 1.00 91.19 85 PHE A N 1
ATOM 705 C CA . PHE A 1 85 ? -13.613 -5.443 0.068 1.00 91.19 85 PHE A CA 1
ATOM 706 C C . PHE A 1 85 ? -13.533 -6.349 1.308 1.00 91.19 85 PHE A C 1
ATOM 708 O O . PHE A 1 85 ? -14.367 -7.242 1.462 1.00 91.19 85 PHE A O 1
ATOM 715 N N . GLU A 1 86 ? -12.528 -6.187 2.171 1.00 92.06 86 GLU A N 1
ATOM 716 C CA . GLU A 1 86 ? -12.363 -7.025 3.360 1.00 92.06 86 GLU A CA 1
ATOM 717 C C . GLU A 1 86 ? -13.161 -6.444 4.543 1.00 92.06 86 GLU A C 1
ATOM 719 O O . GLU A 1 86 ? -12.829 -5.351 5.002 1.00 92.06 86 GLU A O 1
ATOM 724 N N . PRO A 1 87 ? -14.202 -7.143 5.045 1.00 88.94 87 PRO A N 1
ATOM 725 C CA . PRO A 1 87 ? -15.025 -6.648 6.151 1.00 88.94 87 PRO A CA 1
ATOM 726 C C . PRO A 1 87 ? -14.324 -6.731 7.512 1.00 88.94 87 PRO A C 1
ATOM 728 O O . PRO A 1 87 ? -14.652 -5.968 8.418 1.00 88.94 87 PRO A O 1
ATOM 731 N N . ASP A 1 88 ? -13.384 -7.663 7.679 1.00 88.31 88 ASP A N 1
ATOM 732 C CA . ASP A 1 88 ? -12.630 -7.816 8.919 1.00 88.31 88 ASP A CA 1
ATOM 733 C C . ASP A 1 88 ? -11.472 -6.807 8.975 1.00 88.31 88 ASP A C 1
ATOM 735 O O . ASP A 1 88 ? -10.523 -6.885 8.188 1.00 88.31 88 ASP A O 1
ATOM 739 N N . LYS A 1 89 ? -11.532 -5.861 9.923 1.00 85.69 89 LYS A N 1
ATOM 740 C CA . LYS A 1 89 ? -10.542 -4.774 10.044 1.00 85.69 89 LYS A CA 1
ATOM 741 C C . LYS A 1 89 ? -9.115 -5.294 10.257 1.00 85.69 89 LYS A C 1
ATOM 743 O O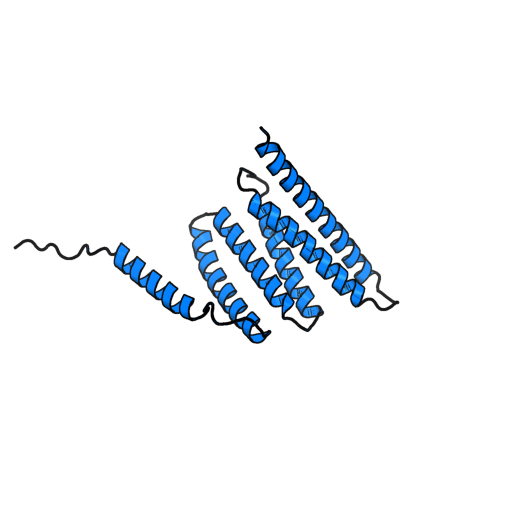 . LYS A 1 89 ? -8.169 -4.735 9.702 1.00 85.69 89 LYS A O 1
ATOM 748 N N . ASP A 1 90 ? -8.935 -6.387 10.995 1.00 87.00 90 ASP A N 1
ATOM 749 C CA . ASP A 1 90 ? -7.607 -6.965 11.222 1.00 87.00 90 ASP A CA 1
ATOM 750 C C . ASP A 1 90 ? -7.002 -7.522 9.931 1.00 87.00 90 ASP A C 1
ATOM 752 O O . ASP A 1 90 ? -5.824 -7.299 9.624 1.00 87.00 90 ASP A O 1
ATOM 756 N N . ASN A 1 91 ? -7.799 -8.228 9.132 1.00 89.75 91 ASN A N 1
ATOM 757 C CA . ASN A 1 91 ? -7.387 -8.720 7.823 1.00 89.75 91 ASN A CA 1
ATOM 758 C C . ASN A 1 91 ? -7.171 -7.578 6.828 1.00 89.75 91 ASN A C 1
ATOM 760 O O . ASN A 1 91 ? -6.201 -7.616 6.066 1.00 89.75 91 ASN A O 1
ATOM 764 N N . GLN A 1 92 ? -7.988 -6.530 6.884 1.00 91.31 92 GLN A N 1
ATOM 765 C CA . GLN A 1 92 ? -7.795 -5.317 6.099 1.00 91.31 92 GLN A CA 1
ATOM 766 C C . GLN A 1 92 ? -6.441 -4.657 6.414 1.00 91.31 92 GLN A C 1
ATOM 768 O O . GLN A 1 92 ? -5.652 -4.389 5.502 1.00 91.31 92 GLN A O 1
ATOM 773 N N . ILE A 1 93 ? -6.094 -4.505 7.698 1.00 91.12 93 ILE A N 1
ATOM 774 C CA . ILE A 1 93 ? -4.785 -3.996 8.137 1.00 91.12 93 ILE A CA 1
ATOM 775 C C . ILE A 1 93 ? -3.647 -4.910 7.658 1.00 91.12 93 ILE A C 1
ATOM 777 O O . ILE A 1 93 ? -2.611 -4.410 7.211 1.00 91.12 93 ILE A O 1
ATOM 781 N N . LYS A 1 94 ? -3.799 -6.242 7.705 1.00 92.31 94 LYS A N 1
ATOM 782 C CA . LYS A 1 94 ? -2.781 -7.180 7.181 1.00 92.31 94 LYS A CA 1
ATOM 783 C C . LYS A 1 94 ? -2.535 -6.978 5.683 1.00 92.31 94 LYS A C 1
ATOM 785 O O . LYS A 1 94 ? -1.378 -6.962 5.257 1.00 92.31 94 LYS A O 1
ATOM 790 N N . LEU A 1 95 ? -3.593 -6.795 4.893 1.00 94.31 95 LEU A N 1
ATOM 791 C CA . LEU A 1 95 ? -3.492 -6.543 3.452 1.00 94.31 95 LEU A CA 1
ATOM 792 C C . LEU A 1 95 ? -2.796 -5.204 3.162 1.00 94.31 95 LEU A C 1
ATOM 794 O O . LEU A 1 95 ? -1.875 -5.161 2.342 1.00 94.31 95 LEU A O 1
ATOM 798 N N . LEU A 1 96 ? -3.145 -4.141 3.892 1.00 94.62 96 LEU A N 1
ATOM 799 C CA . LEU A 1 96 ? -2.493 -2.829 3.780 1.00 94.62 96 LEU A CA 1
ATOM 800 C C . LEU A 1 96 ? -1.018 -2.874 4.212 1.00 94.62 96 LEU A C 1
ATOM 802 O O . LEU A 1 96 ? -0.154 -2.309 3.543 1.00 94.62 96 LEU A O 1
ATOM 806 N N . LYS A 1 97 ? -0.677 -3.611 5.277 1.00 94.38 97 LYS A N 1
ATOM 807 C CA . LYS A 1 97 ? 0.722 -3.848 5.683 1.00 94.38 97 LYS A CA 1
ATOM 808 C C . LYS A 1 97 ? 1.517 -4.547 4.581 1.00 94.38 97 LYS A C 1
ATOM 810 O O . LYS A 1 97 ? 2.663 -4.176 4.322 1.00 94.38 97 LYS A O 1
ATOM 815 N N . ARG A 1 98 ? 0.916 -5.532 3.903 1.00 95.06 98 ARG A N 1
ATOM 816 C CA . ARG A 1 98 ? 1.555 -6.233 2.782 1.00 95.06 98 ARG A CA 1
ATOM 817 C C . ARG A 1 98 ? 1.785 -5.304 1.593 1.00 95.06 98 ARG A C 1
ATOM 819 O O . ARG A 1 98 ? 2.879 -5.320 1.035 1.00 95.06 98 ARG A O 1
ATOM 826 N N . GLN A 1 99 ? 0.806 -4.465 1.255 1.00 95.56 99 GLN A N 1
ATOM 827 C CA . GLN A 1 99 ? 0.973 -3.404 0.262 1.00 95.56 99 GLN A CA 1
ATOM 828 C C . GLN A 1 99 ? 2.142 -2.474 0.624 1.00 95.56 99 GLN A C 1
ATOM 830 O O . GLN A 1 99 ? 3.014 -2.237 -0.212 1.00 95.56 99 GLN A O 1
ATOM 835 N N . ILE A 1 100 ? 2.174 -1.960 1.858 1.00 96.19 100 ILE A N 1
ATOM 836 C CA . ILE A 1 100 ? 3.220 -1.043 2.335 1.00 96.19 100 ILE A CA 1
ATOM 837 C C . ILE A 1 100 ? 4.603 -1.677 2.199 1.00 96.19 100 ILE A C 1
ATOM 839 O O . ILE A 1 100 ? 5.532 -1.003 1.760 1.00 96.19 100 ILE A O 1
ATOM 843 N N . GLN A 1 101 ? 4.746 -2.956 2.554 1.00 94.88 101 GLN A N 1
ATOM 844 C CA . GLN A 1 101 ? 6.027 -3.646 2.436 1.00 94.88 101 GLN A CA 1
ATOM 845 C C . GLN A 1 101 ? 6.504 -3.699 0.981 1.00 94.88 101 GLN A C 1
ATOM 847 O O . GLN A 1 101 ? 7.632 -3.312 0.708 1.00 94.88 101 GLN A O 1
ATOM 852 N N . ILE A 1 102 ? 5.629 -4.067 0.041 1.00 92.06 102 ILE A N 1
ATOM 853 C CA . ILE A 1 102 ? 5.975 -4.100 -1.389 1.00 92.06 102 ILE A CA 1
ATOM 854 C C . ILE A 1 102 ? 6.419 -2.712 -1.875 1.00 92.06 102 ILE A C 1
ATOM 856 O O . ILE A 1 102 ? 7.418 -2.586 -2.578 1.00 92.06 102 ILE A O 1
ATOM 860 N N . LEU A 1 103 ? 5.709 -1.651 -1.480 1.00 93.31 103 LEU A N 1
ATOM 861 C CA . LEU A 1 103 ? 6.059 -0.278 -1.854 1.00 93.31 103 LEU A CA 1
ATOM 862 C C . LEU A 1 103 ? 7.399 0.185 -1.256 1.00 93.31 103 LEU A C 1
ATOM 864 O O . LEU A 1 103 ? 8.128 0.935 -1.909 1.00 93.31 103 LEU A O 1
ATOM 868 N N . LYS A 1 104 ? 7.741 -0.257 -0.037 1.00 92.31 104 LYS A N 1
ATOM 869 C CA . LYS A 1 104 ? 9.061 -0.017 0.569 1.00 92.31 104 LYS A CA 1
ATOM 870 C C . LYS A 1 104 ? 10.164 -0.726 -0.202 1.00 92.31 104 LYS A C 1
ATOM 872 O O . LYS A 1 104 ? 11.140 -0.074 -0.554 1.00 92.31 104 LYS A O 1
ATOM 877 N N . ASP A 1 105 ? 9.959 -1.999 -0.530 1.00 87.94 105 ASP A N 1
ATOM 878 C CA . ASP A 1 105 ? 10.941 -2.797 -1.264 1.00 87.94 105 ASP A CA 1
ATOM 879 C C . ASP A 1 105 ? 11.279 -2.139 -2.615 1.00 87.94 105 ASP A C 1
ATOM 881 O O . ASP A 1 105 ? 12.437 -2.102 -3.021 1.00 87.94 105 ASP A O 1
ATOM 885 N N . ILE A 1 106 ? 10.289 -1.535 -3.290 1.00 86.44 106 ILE A N 1
ATOM 886 C CA . ILE A 1 106 ? 10.522 -0.755 -4.518 1.00 86.44 106 ILE A CA 1
ATOM 887 C C . ILE A 1 106 ? 11.382 0.487 -4.245 1.00 86.44 106 ILE A C 1
ATOM 889 O O . ILE A 1 106 ? 12.283 0.789 -5.027 1.00 86.44 106 ILE A O 1
ATOM 893 N N . CYS A 1 107 ? 11.120 1.211 -3.152 1.00 85.50 107 CYS A N 1
ATOM 894 C CA . CYS A 1 107 ? 11.893 2.403 -2.794 1.00 85.50 107 CYS A CA 1
ATOM 895 C C . CYS A 1 107 ? 13.365 2.084 -2.503 1.00 85.50 107 CYS A C 1
ATOM 897 O O . CYS A 1 107 ? 14.226 2.912 -2.800 1.00 85.50 107 CYS A O 1
ATOM 899 N N . ASP A 1 108 ? 13.652 0.909 -1.942 1.00 81.69 108 ASP A N 1
ATOM 900 C CA . ASP A 1 108 ? 15.011 0.491 -1.584 1.00 81.69 108 ASP A CA 1
ATOM 901 C C . ASP A 1 108 ? 15.851 0.112 -2.817 1.00 81.69 108 ASP A C 1
ATOM 903 O O . ASP A 1 108 ? 17.073 0.255 -2.806 1.00 81.69 108 ASP A O 1
ATOM 907 N N . ILE A 1 109 ? 15.207 -0.288 -3.921 1.00 72.25 109 ILE A N 1
ATOM 908 C CA . ILE A 1 109 ? 15.870 -0.540 -5.213 1.00 72.25 109 ILE A CA 1
ATOM 909 C C . ILE A 1 109 ? 16.409 0.766 -5.830 1.00 72.25 109 ILE A C 1
ATOM 911 O O . ILE A 1 109 ? 17.366 0.742 -6.605 1.00 72.25 109 ILE A O 1
ATOM 915 N N . ASP A 1 110 ? 15.820 1.918 -5.494 1.00 60.62 110 ASP A N 1
ATOM 916 C CA . ASP A 1 110 ? 15.959 3.160 -6.265 1.00 60.62 110 ASP A CA 1
ATOM 917 C C . ASP A 1 110 ? 17.005 4.161 -5.748 1.00 60.62 110 ASP A C 1
ATOM 919 O O . ASP A 1 110 ? 17.012 5.332 -6.130 1.00 60.62 110 ASP A O 1
ATOM 923 N N . VAL A 1 111 ? 17.930 3.720 -4.892 1.00 55.03 111 VAL A N 1
ATOM 924 C CA . VAL A 1 111 ? 18.937 4.604 -4.274 1.00 55.03 111 VAL A CA 1
ATOM 925 C C . VAL A 1 111 ? 19.890 5.245 -5.307 1.00 55.03 111 VAL A C 1
ATOM 927 O O . VAL A 1 111 ? 20.515 6.258 -4.999 1.00 55.03 111 VAL A O 1
ATOM 930 N N . TYR A 1 112 ? 19.975 4.734 -6.547 1.00 44.34 112 TYR A N 1
ATOM 931 C CA . TYR A 1 112 ? 21.075 5.075 -7.466 1.00 44.34 112 TYR A CA 1
ATOM 932 C C . TYR A 1 112 ? 20.734 5.743 -8.812 1.00 44.34 112 TYR A C 1
ATOM 934 O O . TYR A 1 112 ? 21.657 6.270 -9.434 1.00 44.34 112 TYR A O 1
ATOM 942 N N . LYS A 1 113 ? 19.482 5.793 -9.297 1.00 52.34 113 LYS A N 1
ATOM 943 C CA . LYS A 1 113 ? 19.176 6.412 -10.613 1.00 52.34 113 LYS A CA 1
ATOM 944 C C . LYS A 1 113 ? 17.808 7.088 -10.670 1.00 52.34 113 LYS A C 1
ATOM 946 O O . LYS A 1 113 ? 16.867 6.613 -11.291 1.00 52.34 113 LYS A O 1
ATOM 951 N N . VAL A 1 114 ? 17.726 8.275 -10.083 1.00 52.91 114 VAL A N 1
ATOM 952 C CA . VAL A 1 114 ? 16.558 9.147 -10.239 1.00 52.91 114 VAL A CA 1
ATOM 953 C C . VAL A 1 114 ? 16.742 10.024 -11.486 1.00 52.91 114 VAL A C 1
ATOM 955 O O . VAL A 1 114 ? 17.270 11.131 -11.397 1.00 52.91 114 VAL A O 1
ATOM 958 N N . THR A 1 115 ? 16.307 9.566 -12.663 1.00 48.28 115 THR A N 1
ATOM 959 C CA . THR A 1 115 ? 16.304 10.387 -13.895 1.00 48.28 115 THR A CA 1
ATOM 960 C C . THR A 1 115 ? 14.946 10.377 -14.589 1.00 48.28 115 THR A C 1
ATOM 962 O O . THR A 1 115 ? 14.356 9.318 -14.707 1.00 48.28 115 THR A O 1
ATOM 965 N N . LEU A 1 116 ? 14.490 11.571 -15.018 1.00 42.78 116 LEU A N 1
ATOM 966 C CA . LEU A 1 116 ? 13.336 11.966 -15.872 1.00 42.78 116 LEU A CA 1
ATOM 967 C C . LEU A 1 116 ? 11.928 11.336 -15.633 1.00 42.78 116 LEU A C 1
ATOM 969 O O . LEU A 1 116 ? 10.929 12.017 -15.849 1.00 42.78 116 LEU A O 1
ATOM 973 N N . GLU A 1 117 ? 11.819 10.133 -15.070 1.00 51.34 117 GLU A N 1
ATOM 974 C CA . GLU A 1 117 ? 10.657 9.223 -15.011 1.00 51.34 117 GLU A CA 1
ATOM 975 C C . GLU A 1 117 ? 10.052 9.087 -13.596 1.00 51.34 117 GLU A C 1
ATOM 977 O O . GLU A 1 117 ? 9.464 8.082 -13.204 1.00 51.34 117 GLU A O 1
ATOM 982 N N . ASN A 1 118 ? 10.155 10.147 -12.794 1.00 66.88 118 ASN A N 1
ATOM 983 C CA . ASN A 1 118 ? 9.806 10.178 -11.364 1.00 66.88 118 ASN A CA 1
ATOM 984 C C . ASN A 1 118 ? 8.288 10.099 -11.057 1.00 66.88 118 ASN A C 1
ATOM 986 O O . ASN A 1 118 ? 7.853 10.377 -9.937 1.00 66.88 118 ASN A O 1
ATOM 990 N N . PHE A 1 119 ? 7.455 9.783 -12.054 1.00 79.19 119 PHE A N 1
ATOM 991 C CA . PHE A 1 119 ? 6.008 9.631 -11.884 1.00 79.19 119 PHE A CA 1
ATOM 992 C C . PHE A 1 119 ? 5.687 8.441 -10.979 1.00 79.19 119 PHE A C 1
ATOM 994 O O . PHE A 1 119 ? 4.895 8.588 -10.047 1.00 79.19 119 PHE A O 1
ATOM 1001 N N . LEU A 1 120 ? 6.327 7.292 -11.224 1.00 84.25 120 LEU A N 1
ATOM 1002 C CA . LEU A 1 120 ? 6.077 6.072 -10.461 1.00 84.25 120 LEU A CA 1
ATOM 1003 C C . LEU A 1 120 ? 6.479 6.255 -8.996 1.00 84.25 120 LEU A C 1
ATOM 1005 O O . LEU A 1 120 ? 5.667 6.013 -8.111 1.00 84.25 120 LEU A O 1
ATOM 1009 N N . MET A 1 121 ? 7.674 6.789 -8.734 1.00 86.88 121 MET A N 1
ATOM 1010 C CA . MET A 1 121 ? 8.132 7.062 -7.368 1.00 86.88 121 MET A CA 1
ATOM 1011 C C . MET A 1 121 ? 7.260 8.084 -6.646 1.00 86.88 121 MET A C 1
ATOM 1013 O O . MET A 1 121 ? 6.933 7.905 -5.473 1.00 86.88 121 MET A O 1
ATOM 1017 N N . ARG A 1 122 ? 6.810 9.133 -7.342 1.00 88.56 122 ARG A N 1
ATOM 1018 C CA . ARG A 1 122 ? 5.834 10.066 -6.777 1.00 88.56 122 ARG A CA 1
ATOM 1019 C C . ARG A 1 122 ? 4.543 9.336 -6.387 1.00 88.56 122 ARG A C 1
ATOM 1021 O O . ARG A 1 122 ? 4.050 9.528 -5.278 1.00 88.56 122 ARG A O 1
ATOM 1028 N N . ARG A 1 123 ? 4.016 8.487 -7.266 1.00 90.75 123 ARG A N 1
ATOM 1029 C CA . ARG A 1 123 ? 2.803 7.705 -7.005 1.00 90.75 123 ARG A CA 1
ATOM 1030 C C . ARG A 1 123 ? 2.989 6.744 -5.823 1.00 90.75 123 ARG A C 1
ATOM 1032 O O . ARG A 1 123 ? 2.146 6.737 -4.935 1.00 90.75 123 ARG A O 1
ATOM 1039 N N . ILE A 1 124 ? 4.128 6.054 -5.746 1.00 92.56 124 ILE A N 1
ATOM 1040 C CA . ILE A 1 124 ? 4.514 5.175 -4.630 1.00 92.56 124 ILE A CA 1
ATOM 1041 C C . ILE A 1 124 ? 4.524 5.929 -3.299 1.00 92.56 124 ILE A C 1
ATOM 1043 O O . ILE A 1 124 ? 3.925 5.465 -2.333 1.00 92.56 124 ILE A O 1
ATOM 1047 N N . TYR A 1 125 ? 5.168 7.099 -3.227 1.00 94.38 125 TYR A N 1
ATOM 1048 C CA . TYR A 1 125 ? 5.206 7.870 -1.980 1.00 94.38 125 TYR A CA 1
ATOM 1049 C C . TYR A 1 125 ? 3.832 8.403 -1.570 1.00 94.38 125 TYR A C 1
ATOM 1051 O O . TYR A 1 125 ? 3.551 8.463 -0.375 1.00 94.38 125 TYR A O 1
ATOM 1059 N N . CYS A 1 126 ? 2.978 8.758 -2.534 1.00 95.00 126 CYS A N 1
ATOM 1060 C CA . CYS A 1 126 ? 1.589 9.123 -2.259 1.00 95.00 126 CYS A CA 1
ATOM 1061 C C . CYS A 1 126 ? 0.812 7.929 -1.683 1.00 95.00 126 CYS A C 1
ATOM 1063 O O . CYS A 1 126 ? 0.240 8.033 -0.601 1.00 95.00 126 CYS A O 1
ATOM 1065 N N . ASP A 1 127 ? 0.865 6.772 -2.351 1.00 95.75 127 ASP A N 1
ATOM 1066 C CA . ASP A 1 127 ? 0.163 5.567 -1.904 1.00 95.75 127 ASP A CA 1
ATOM 1067 C C . ASP A 1 127 ? 0.672 5.073 -0.543 1.00 95.75 127 ASP A C 1
ATOM 1069 O O . ASP A 1 127 ? -0.140 4.702 0.300 1.00 95.75 127 ASP A O 1
ATOM 1073 N N . LEU A 1 128 ? 1.983 5.123 -0.271 1.00 96.56 128 LEU A N 1
ATOM 1074 C CA . LEU A 1 128 ? 2.537 4.835 1.058 1.00 96.56 128 LEU A CA 1
ATOM 1075 C C . LEU A 1 128 ? 1.942 5.762 2.120 1.00 96.56 128 LEU A C 1
ATOM 1077 O O . LEU A 1 128 ? 1.512 5.297 3.174 1.00 96.56 128 LEU A O 1
ATOM 1081 N N . ALA A 1 129 ? 1.917 7.068 1.848 1.00 96.94 129 ALA A N 1
ATOM 1082 C CA . ALA A 1 129 ? 1.430 8.059 2.796 1.00 96.94 129 ALA A CA 1
ATOM 1083 C C . ALA A 1 129 ? -0.056 7.855 3.128 1.00 96.94 129 ALA A C 1
ATOM 1085 O O . ALA A 1 129 ? -0.425 7.859 4.305 1.00 96.94 129 ALA A O 1
ATOM 1086 N N . VAL A 1 130 ? -0.873 7.608 2.100 1.00 96.44 130 VAL A N 1
ATOM 1087 C CA . VAL A 1 130 ? -2.303 7.303 2.228 1.00 96.44 130 VAL A CA 1
ATOM 1088 C C . VAL A 1 130 ? -2.518 5.983 2.965 1.00 96.44 130 VAL A C 1
ATOM 1090 O O . VAL A 1 130 ? -3.317 5.937 3.888 1.00 96.44 130 VAL A O 1
ATOM 1093 N N . SER A 1 131 ? -1.777 4.925 2.630 1.00 95.62 131 SER A N 1
ATOM 1094 C CA . SER A 1 131 ? -1.940 3.609 3.271 1.00 95.62 131 SER A CA 1
ATOM 1095 C C . SER A 1 131 ? -1.628 3.659 4.767 1.00 95.62 131 SER A C 1
ATOM 1097 O O . SER A 1 131 ? -2.334 3.057 5.570 1.00 95.62 131 SER A O 1
ATOM 1099 N N . TYR A 1 132 ? -0.599 4.416 5.162 1.00 96.31 132 TYR A N 1
ATOM 1100 C CA . TYR A 1 132 ? -0.328 4.659 6.576 1.00 96.31 132 TYR A CA 1
ATOM 1101 C C . TYR A 1 132 ? -1.431 5.463 7.263 1.00 96.31 132 TYR A C 1
ATOM 1103 O O . TYR A 1 132 ? -1.769 5.139 8.395 1.00 96.31 132 TYR A O 1
ATOM 1111 N N . ALA A 1 133 ? -1.980 6.487 6.601 1.00 95.00 133 ALA A N 1
ATOM 1112 C CA . ALA A 1 133 ? -3.079 7.278 7.152 1.00 95.00 133 ALA A CA 1
ATOM 1113 C C . ALA A 1 133 ? -4.336 6.419 7.361 1.00 95.00 133 ALA A C 1
ATOM 1115 O O . ALA A 1 133 ? -4.899 6.438 8.443 1.00 95.00 133 ALA A O 1
ATOM 1116 N N . ILE A 1 134 ? -4.678 5.564 6.392 1.00 93.06 134 ILE A N 1
ATOM 1117 C CA . ILE A 1 134 ? -5.796 4.617 6.505 1.00 93.06 134 ILE A CA 1
ATOM 1118 C C . ILE A 1 134 ? -5.614 3.682 7.710 1.00 93.06 134 ILE A C 1
ATOM 1120 O O . ILE A 1 134 ? -6.552 3.474 8.469 1.00 93.06 134 ILE A O 1
ATOM 1124 N N . ILE A 1 135 ? -4.410 3.131 7.924 1.00 91.75 135 ILE A N 1
ATOM 1125 C CA . ILE A 1 135 ? -4.143 2.286 9.102 1.00 91.75 135 ILE A CA 1
ATOM 1126 C C . ILE A 1 135 ? -4.286 3.089 10.403 1.00 91.75 135 ILE A C 1
ATOM 1128 O O . ILE A 1 135 ? -4.808 2.562 11.380 1.00 91.75 135 ILE A O 1
ATOM 1132 N N . VAL A 1 136 ? -3.823 4.342 10.434 1.00 91.88 136 VAL A N 1
ATOM 1133 C CA . VAL A 1 136 ? -3.982 5.230 11.598 1.00 91.88 136 VAL A CA 1
ATOM 1134 C C . VAL A 1 136 ? -5.460 5.464 11.896 1.00 91.88 136 VAL A C 1
ATOM 1136 O O . VAL A 1 136 ? -5.862 5.269 13.039 1.00 91.88 136 VAL A O 1
ATOM 1139 N N . ASP A 1 137 ? -6.257 5.801 10.883 1.00 90.25 137 ASP A N 1
ATOM 1140 C CA . ASP A 1 137 ? -7.697 6.025 11.022 1.00 90.25 137 ASP A CA 1
ATOM 1141 C C . ASP A 1 137 ? -8.399 4.758 11.540 1.00 90.25 137 ASP A C 1
ATOM 1143 O O . ASP A 1 137 ? -9.136 4.821 12.520 1.00 90.25 137 ASP A O 1
ATOM 1147 N N . MET A 1 138 ? -8.080 3.583 10.983 1.00 87.44 138 MET A N 1
ATOM 1148 C CA . MET A 1 138 ? -8.627 2.295 11.439 1.00 87.44 138 MET A CA 1
ATOM 1149 C C . MET A 1 138 ? -8.279 1.972 12.893 1.00 87.44 138 MET A C 1
ATOM 1151 O O . MET A 1 138 ? -9.118 1.443 13.621 1.00 87.44 138 MET A O 1
ATOM 1155 N N . ILE A 1 139 ? -7.042 2.254 13.317 1.00 85.06 139 ILE A N 1
ATOM 1156 C CA . ILE A 1 139 ? -6.632 2.045 14.708 1.00 85.06 139 ILE A CA 1
ATOM 1157 C C . ILE A 1 139 ? -7.402 3.009 15.615 1.00 85.06 139 ILE A C 1
ATOM 1159 O O . ILE A 1 139 ? -7.930 2.565 16.627 1.00 85.06 139 ILE A O 1
ATOM 1163 N N . LEU A 1 140 ? -7.497 4.292 15.248 1.00 85.50 140 LEU A N 1
ATOM 1164 C CA . LEU A 1 140 ? -8.195 5.318 16.029 1.00 85.50 140 LEU A CA 1
ATOM 1165 C C . LEU A 1 140 ? -9.691 5.025 16.186 1.00 85.50 140 LEU A C 1
ATOM 1167 O O . LEU A 1 140 ? -10.220 5.187 17.279 1.00 85.50 140 LEU A O 1
ATOM 1171 N N . GLU A 1 141 ? -10.361 4.552 15.135 1.00 83.31 141 GLU A N 1
ATOM 1172 C CA . GLU A 1 141 ? -11.769 4.129 15.196 1.00 83.31 141 GLU A CA 1
ATOM 1173 C C . GLU A 1 141 ? -12.011 2.966 16.165 1.00 83.31 141 GLU A C 1
ATOM 1175 O O . GLU A 1 141 ? -13.111 2.828 16.694 1.00 83.31 141 GLU A O 1
ATOM 1180 N N . ASN A 1 142 ? -11.005 2.112 16.365 1.00 73.81 142 ASN A N 1
ATOM 1181 C CA . ASN A 1 142 ? -11.085 0.936 17.228 1.00 73.81 142 ASN A CA 1
ATOM 1182 C C . ASN A 1 142 ? -10.526 1.192 18.638 1.00 73.81 142 ASN A C 1
ATOM 1184 O O . ASN A 1 142 ? -10.522 0.277 19.460 1.00 73.81 142 ASN A O 1
ATOM 1188 N N . MET A 1 143 ? -10.029 2.399 18.928 1.00 72.56 143 MET A N 1
ATOM 1189 C CA . MET A 1 143 ? -9.564 2.740 20.269 1.00 72.56 143 MET A CA 1
ATOM 1190 C C . MET A 1 143 ? -10.762 2.921 21.204 1.00 72.56 143 MET A C 1
ATOM 1192 O O . MET A 1 143 ? -11.455 3.936 21.161 1.00 72.56 143 MET A O 1
ATOM 1196 N N . GLU A 1 144 ? -10.977 1.963 22.102 1.00 64.06 144 GLU A N 1
ATOM 1197 C CA . GLU A 1 144 ? -11.687 2.247 23.349 1.00 64.06 144 GLU A CA 1
ATOM 1198 C C . GLU A 1 144 ? -10.782 3.081 24.275 1.00 64.06 144 GLU A C 1
ATOM 1200 O O . GLU A 1 144 ? -9.560 3.079 24.130 1.00 64.06 144 GLU A O 1
ATOM 1205 N N . PHE A 1 145 ? -11.362 3.781 25.257 1.00 55.22 145 PHE A N 1
ATOM 1206 C CA . PHE A 1 145 ? -10.670 4.718 26.165 1.00 55.22 145 PHE A CA 1
ATOM 1207 C C . PHE A 1 145 ? -9.476 4.136 26.972 1.00 55.22 145 PHE A C 1
ATOM 1209 O O . PHE A 1 145 ? -8.835 4.880 27.709 1.00 55.22 145 PHE A O 1
ATOM 1216 N N . ASN A 1 146 ? -9.148 2.845 26.827 1.00 51.53 146 ASN A N 1
ATOM 1217 C CA . ASN A 1 146 ? -8.059 2.139 27.509 1.00 51.53 146 ASN A CA 1
ATOM 1218 C C . ASN A 1 146 ? -7.062 1.496 26.519 1.00 51.53 146 ASN A C 1
ATOM 1220 O O . ASN A 1 146 ? -6.824 0.288 26.566 1.00 51.53 146 ASN A O 1
ATOM 1224 N N . THR A 1 147 ? -6.469 2.275 25.614 1.00 56.94 147 THR A N 1
ATOM 1225 C CA . THR A 1 147 ? -5.425 1.771 24.706 1.00 56.94 147 THR A CA 1
ATOM 1226 C C . THR A 1 147 ? -4.133 1.377 25.414 1.00 56.94 147 THR A C 1
ATOM 1228 O O . THR A 1 147 ? -3.682 2.034 26.353 1.00 56.94 147 THR A O 1
ATOM 1231 N N . THR A 1 148 ? -3.486 0.317 24.926 1.00 60.28 148 THR A N 1
ATOM 1232 C CA . THR A 1 148 ? -2.198 -0.146 25.456 1.00 60.28 148 THR A CA 1
ATOM 1233 C C . THR A 1 148 ? -1.017 0.662 24.900 1.00 60.28 148 THR A C 1
ATOM 1235 O O . THR A 1 148 ? -1.029 1.144 23.766 1.00 60.28 148 THR A O 1
ATOM 1238 N N . TYR A 1 149 ? 0.081 0.747 25.662 1.00 54.09 149 TYR A N 1
ATOM 1239 C CA . TYR A 1 149 ? 1.308 1.459 25.253 1.00 54.09 149 TYR A CA 1
ATOM 1240 C C . TYR A 1 149 ? 1.935 0.908 23.950 1.00 54.09 149 TYR A C 1
ATOM 1242 O O . TYR A 1 149 ? 2.612 1.628 23.213 1.00 54.09 149 TYR A O 1
ATOM 1250 N N . VAL A 1 150 ? 1.701 -0.375 23.639 1.00 58.72 150 VAL A N 1
ATOM 1251 C CA . VAL A 1 150 ? 2.173 -1.039 22.408 1.00 58.72 150 VAL A CA 1
ATOM 1252 C C . VAL A 1 150 ? 1.370 -0.581 21.185 1.00 58.72 150 VAL A C 1
ATOM 1254 O O . VAL A 1 150 ? 1.947 -0.343 20.121 1.00 58.72 150 VAL A O 1
ATOM 1257 N N . GLU A 1 151 ? 0.057 -0.406 21.331 1.00 60.75 151 GLU A N 1
ATOM 1258 C CA . GLU A 1 151 ? -0.819 0.126 20.279 1.00 60.75 151 GLU A CA 1
ATOM 1259 C C . GLU A 1 151 ? -0.498 1.598 19.990 1.00 60.75 151 GLU A C 1
ATOM 1261 O O . GLU A 1 151 ? -0.371 1.983 18.825 1.00 60.75 151 GLU A O 1
ATOM 1266 N N . GLU A 1 152 ? -0.225 2.395 21.027 1.00 58.19 152 GLU A N 1
ATOM 1267 C CA . GLU A 1 152 ? 0.237 3.781 20.876 1.00 58.19 152 GLU A CA 1
ATOM 1268 C C . GLU A 1 152 ? 1.609 3.894 20.190 1.00 58.19 152 GLU A C 1
ATOM 1270 O O . GLU A 1 152 ? 1.830 4.786 19.362 1.00 58.19 152 GLU A O 1
ATOM 1275 N N . GLY A 1 153 ? 2.549 3.001 20.523 1.00 60.84 153 GLY A N 1
ATOM 1276 C CA . GLY A 1 153 ? 3.879 2.958 19.910 1.00 60.84 153 GLY A CA 1
ATOM 1277 C C . GLY A 1 153 ? 3.811 2.686 18.406 1.00 60.84 153 GLY A C 1
ATOM 1278 O O . GLY A 1 153 ? 4.441 3.391 17.611 1.00 60.84 153 GLY A O 1
ATOM 1279 N N . ASN A 1 154 ? 2.976 1.725 18.009 1.00 78.06 154 ASN A N 1
ATOM 1280 C CA . ASN A 1 154 ? 2.728 1.407 16.605 1.00 78.06 154 ASN A CA 1
ATOM 1281 C C . ASN A 1 154 ? 2.006 2.552 15.871 1.00 78.06 154 ASN A C 1
ATOM 1283 O O . ASN A 1 154 ? 2.354 2.862 14.730 1.00 78.06 154 ASN A O 1
ATOM 1287 N N . LEU A 1 155 ? 1.060 3.237 16.523 1.00 86.19 155 LEU A N 1
ATOM 1288 C CA . LEU A 1 155 ? 0.358 4.385 15.940 1.00 86.19 155 LEU A CA 1
ATOM 1289 C C . LEU A 1 155 ? 1.312 5.544 15.615 1.00 86.19 155 LEU A C 1
ATOM 1291 O O . LEU A 1 155 ? 1.312 6.062 14.495 1.00 86.19 155 LEU A O 1
ATOM 1295 N N . LYS A 1 156 ? 2.167 5.938 16.571 1.00 88.69 156 LYS A N 1
ATOM 1296 C CA . LYS A 1 156 ? 3.149 7.024 16.380 1.00 88.69 156 LYS A CA 1
ATOM 1297 C C . LYS A 1 156 ? 4.100 6.727 15.220 1.00 88.69 156 LYS A C 1
ATOM 1299 O O . LYS A 1 156 ? 4.443 7.632 14.455 1.00 88.69 156 LYS A O 1
ATOM 1304 N N . GLU A 1 157 ? 4.507 5.469 15.074 1.00 92.62 157 GLU A N 1
ATOM 1305 C CA . GLU A 1 157 ? 5.340 4.996 13.968 1.00 92.62 157 GLU A CA 1
ATOM 1306 C C . GLU A 1 157 ? 4.624 5.161 12.614 1.00 92.62 157 GLU A C 1
ATOM 1308 O O . GLU A 1 157 ? 5.212 5.693 11.666 1.00 92.62 157 GLU A O 1
ATOM 1313 N N . TYR A 1 158 ? 3.343 4.789 12.514 1.00 93.50 158 TYR A N 1
ATOM 1314 C CA . TYR A 1 158 ? 2.557 4.971 11.289 1.00 93.50 158 TYR A CA 1
ATOM 1315 C C . TYR A 1 158 ? 2.342 6.439 10.925 1.00 93.50 158 TYR A C 1
ATOM 1317 O O . TYR A 1 158 ? 2.559 6.809 9.769 1.00 93.50 158 TYR A O 1
ATOM 1325 N N . ILE A 1 159 ? 2.027 7.297 11.898 1.00 94.69 159 ILE A N 1
ATOM 1326 C CA . ILE A 1 159 ? 1.897 8.747 11.682 1.00 94.69 159 ILE A CA 1
ATOM 1327 C C . ILE A 1 159 ? 3.214 9.322 11.151 1.00 94.69 159 ILE A C 1
ATOM 1329 O O . ILE A 1 159 ? 3.242 10.000 10.119 1.00 94.69 159 ILE A O 1
ATOM 1333 N N . ARG A 1 160 ? 4.336 9.012 11.814 1.00 96.19 160 ARG A N 1
ATOM 1334 C CA . ARG A 1 160 ? 5.669 9.478 11.405 1.00 96.19 160 ARG A CA 1
ATOM 1335 C C . ARG A 1 160 ? 5.994 9.039 9.978 1.00 96.19 160 ARG A C 1
ATOM 1337 O O . ARG A 1 160 ? 6.488 9.844 9.183 1.00 96.19 160 ARG A O 1
ATOM 1344 N N . ASN A 1 161 ? 5.712 7.782 9.647 1.00 96.19 161 ASN A N 1
ATOM 1345 C CA . ASN A 1 161 ? 5.974 7.229 8.326 1.00 96.19 161 ASN A CA 1
ATOM 1346 C C . ASN A 1 161 ? 5.061 7.832 7.247 1.00 96.19 161 ASN A C 1
ATOM 1348 O O . ASN A 1 161 ? 5.562 8.149 6.164 1.00 96.19 161 ASN A O 1
ATOM 1352 N N . SER A 1 162 ? 3.781 8.086 7.545 1.00 96.56 162 SER A N 1
ATOM 1353 C CA . SER A 1 162 ? 2.862 8.801 6.647 1.00 96.56 162 SER A CA 1
ATOM 1354 C C . SER A 1 162 ? 3.394 10.197 6.312 1.00 96.56 162 SER A C 1
ATOM 1356 O O . SER A 1 162 ? 3.621 10.522 5.143 1.00 96.56 162 SER A O 1
ATOM 1358 N N . VAL A 1 163 ? 3.727 10.991 7.337 1.00 97.06 163 VAL A N 1
ATOM 1359 C CA . VAL A 1 163 ? 4.265 12.352 7.174 1.00 97.06 163 VAL A CA 1
ATOM 1360 C C . VAL A 1 163 ? 5.574 12.344 6.382 1.00 97.06 163 VAL A C 1
ATOM 1362 O O . VAL A 1 163 ? 5.775 13.180 5.498 1.00 97.06 163 VAL A O 1
ATOM 1365 N N . LYS A 1 164 ? 6.476 11.394 6.659 1.00 96.19 164 LYS A N 1
ATOM 1366 C CA . LYS A 1 164 ? 7.736 11.237 5.915 1.00 96.19 164 LYS A CA 1
ATOM 1367 C C . LYS A 1 164 ? 7.480 10.975 4.427 1.00 96.19 164 LYS A C 1
ATOM 1369 O O . LYS A 1 164 ? 8.153 11.575 3.587 1.00 96.19 164 LYS A O 1
ATOM 1374 N N . CYS A 1 165 ? 6.516 10.117 4.098 1.00 95.38 165 CYS A N 1
ATOM 1375 C CA . CYS A 1 165 ? 6.162 9.807 2.714 1.00 95.38 165 CYS A CA 1
ATOM 1376 C C . CYS A 1 165 ? 5.510 11.007 2.010 1.00 95.38 165 CYS A C 1
ATOM 1378 O O . CYS A 1 165 ? 5.929 11.344 0.903 1.00 95.38 165 CYS A O 1
ATOM 1380 N N . TYR A 1 166 ? 4.604 11.737 2.673 1.00 95.69 166 TYR A N 1
ATOM 1381 C CA . TYR A 1 166 ? 4.033 12.978 2.131 1.00 95.69 166 TYR A CA 1
ATOM 1382 C C . TYR A 1 166 ? 5.097 14.040 1.838 1.00 95.69 166 TYR A C 1
ATOM 1384 O O . TYR A 1 166 ? 5.084 14.652 0.769 1.00 95.69 166 TYR A O 1
ATOM 1392 N N . LYS A 1 167 ? 6.069 14.232 2.740 1.00 94.81 167 LYS A N 1
ATOM 1393 C CA . LYS A 1 167 ? 7.187 15.163 2.511 1.00 94.81 167 LYS A CA 1
ATOM 1394 C C . LYS A 1 167 ? 7.984 14.794 1.258 1.00 94.81 167 LYS A C 1
ATOM 1396 O O . LYS A 1 167 ? 8.288 15.671 0.450 1.00 94.81 167 LYS A O 1
ATOM 1401 N N . LYS A 1 168 ? 8.282 13.504 1.063 1.00 91.69 168 LYS A N 1
ATOM 1402 C CA . LYS A 1 168 ? 8.963 13.013 -0.145 1.00 91.69 168 LYS A CA 1
ATOM 1403 C C . LYS A 1 168 ? 8.115 13.205 -1.405 1.00 91.69 168 LYS A C 1
ATOM 1405 O O . LYS A 1 168 ? 8.634 13.695 -2.403 1.00 91.69 168 LYS A O 1
ATOM 1410 N N . TYR A 1 169 ? 6.820 12.895 -1.352 1.00 92.06 169 TYR A N 1
ATOM 1411 C CA . TYR A 1 169 ? 5.882 13.140 -2.451 1.00 92.06 169 TYR A CA 1
ATOM 1412 C C . TYR A 1 169 ? 5.892 14.613 -2.893 1.00 92.06 169 TYR A C 1
ATOM 1414 O O . TYR A 1 169 ? 6.093 14.900 -4.074 1.00 92.06 169 TYR A O 1
ATOM 1422 N N . ILE A 1 170 ? 5.753 15.546 -1.943 1.00 90.94 170 ILE A N 1
ATOM 1423 C CA . ILE A 1 170 ? 5.758 16.992 -2.212 1.00 90.94 170 ILE A CA 1
ATOM 1424 C C . ILE A 1 170 ? 7.098 17.433 -2.806 1.00 90.94 170 ILE A C 1
ATOM 1426 O O . ILE A 1 170 ? 7.119 18.206 -3.763 1.00 90.94 170 ILE A O 1
ATOM 1430 N N . PHE A 1 171 ? 8.216 16.937 -2.271 1.00 89.62 171 PHE A N 1
ATOM 1431 C CA . PHE A 1 171 ? 9.547 17.231 -2.798 1.00 89.62 171 PHE A CA 1
ATOM 1432 C C . PHE A 1 171 ? 9.683 16.815 -4.272 1.00 89.62 171 PHE A C 1
ATOM 1434 O O . PHE A 1 171 ? 10.087 17.626 -5.108 1.00 89.62 171 PHE A O 1
ATOM 1441 N N . LEU A 1 172 ? 9.280 15.585 -4.612 1.00 86.88 172 LEU A N 1
ATOM 1442 C CA . LEU A 1 172 ? 9.320 15.080 -5.988 1.00 86.88 172 LEU A CA 1
ATOM 1443 C C . LEU A 1 172 ? 8.376 15.850 -6.919 1.00 86.88 172 L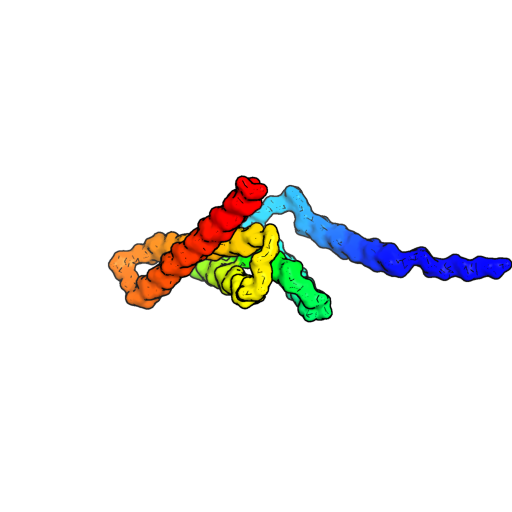EU A C 1
ATOM 1445 O O . LEU A 1 172 ? 8.732 16.132 -8.064 1.00 86.88 172 LEU A O 1
ATOM 1449 N N . LEU A 1 173 ? 7.187 16.217 -6.433 1.00 86.38 173 LEU A N 1
ATOM 1450 C CA . LEU A 1 173 ? 6.219 17.012 -7.186 1.00 86.38 173 LEU A CA 1
ATOM 1451 C C . LEU A 1 173 ? 6.777 18.408 -7.509 1.00 86.38 173 LEU A C 1
ATOM 1453 O O . LEU A 1 173 ? 6.742 18.826 -8.663 1.00 86.38 173 LEU A O 1
ATOM 1457 N N . ARG A 1 174 ? 7.357 19.102 -6.521 1.00 86.56 174 ARG A N 1
ATOM 1458 C CA . ARG A 1 174 ? 7.995 20.418 -6.717 1.00 86.56 174 ARG A CA 1
ATOM 1459 C C . ARG A 1 174 ? 9.171 20.345 -7.687 1.00 86.56 174 ARG A C 1
ATOM 1461 O O . ARG A 1 174 ? 9.271 21.176 -8.582 1.00 86.56 174 ARG A O 1
ATOM 1468 N N . SER A 1 175 ? 10.026 19.329 -7.550 1.00 82.75 175 SER A N 1
ATOM 1469 C CA . SER A 1 175 ? 11.162 19.118 -8.458 1.00 82.75 175 SER A CA 1
ATOM 1470 C C . SER A 1 175 ? 10.715 18.956 -9.916 1.00 82.75 175 SER A C 1
ATOM 1472 O O . SER A 1 175 ? 11.354 19.494 -10.817 1.00 82.75 175 SER A O 1
ATOM 1474 N N . TYR A 1 176 ? 9.594 18.268 -10.152 1.00 80.25 176 TYR A N 1
ATOM 1475 C CA . TYR A 1 176 ? 9.015 18.114 -11.486 1.00 80.25 176 TYR A CA 1
ATOM 1476 C C . TYR A 1 176 ? 8.522 19.442 -12.079 1.00 80.25 176 TYR A C 1
ATOM 1478 O O . TYR A 1 176 ? 8.853 19.753 -13.220 1.00 80.25 176 TYR A O 1
ATOM 1486 N N . TYR A 1 177 ? 7.763 20.237 -11.317 1.00 79.56 177 TYR A N 1
ATOM 1487 C CA . TYR A 1 177 ? 7.243 21.517 -11.810 1.00 79.56 177 TYR A CA 1
ATOM 1488 C C . TYR A 1 177 ? 8.343 22.555 -12.042 1.00 79.56 177 TYR A C 1
ATOM 1490 O O . TYR A 1 177 ? 8.315 23.241 -13.059 1.00 79.56 177 TYR A O 1
ATOM 1498 N N . ASN A 1 178 ? 9.353 22.615 -11.172 1.00 78.31 178 ASN A N 1
ATOM 1499 C CA . ASN A 1 178 ? 10.473 23.543 -11.340 1.00 78.31 178 ASN A CA 1
ATOM 1500 C C . ASN A 1 178 ? 11.299 23.245 -12.604 1.00 78.31 178 ASN A C 1
ATOM 1502 O O . ASN A 1 178 ? 11.852 24.164 -13.191 1.00 78.31 178 ASN A O 1
ATOM 1506 N N . LYS A 1 179 ? 11.352 21.982 -13.054 1.00 67.81 179 LYS A N 1
ATOM 1507 C CA . LYS A 1 179 ? 12.004 21.592 -14.318 1.00 67.81 179 LYS A CA 1
ATOM 1508 C C . LYS A 1 179 ? 11.190 21.912 -15.574 1.00 67.81 179 LYS A C 1
ATOM 1510 O O . LYS A 1 179 ? 11.746 21.847 -16.656 1.00 67.81 179 LYS A O 1
ATOM 1515 N N . LYS A 1 180 ? 9.887 22.188 -15.452 1.00 61.59 180 LYS A N 1
ATOM 1516 C CA . LYS A 1 180 ? 9.017 22.549 -16.587 1.00 61.59 180 LYS A CA 1
ATOM 1517 C C . LYS A 1 180 ? 8.966 24.055 -16.866 1.00 61.59 180 LYS A C 1
ATOM 1519 O O . LYS A 1 180 ? 8.402 24.447 -17.879 1.00 61.59 180 LYS A O 1
ATOM 1524 N N . LEU A 1 181 ? 9.478 24.873 -15.947 1.00 54.22 181 LEU A N 1
ATOM 1525 C CA . LEU A 1 181 ? 9.476 26.339 -16.029 1.00 54.22 181 LEU A CA 1
ATOM 1526 C C . LEU A 1 181 ? 10.806 26.918 -16.549 1.00 54.22 181 LEU A C 1
ATOM 1528 O O . LEU A 1 181 ? 10.941 28.136 -16.622 1.00 54.22 181 LEU A O 1
ATOM 1532 N N . VAL A 1 182 ? 11.766 26.051 -16.886 1.00 45.53 182 VAL A N 1
ATOM 1533 C CA . VAL A 1 182 ? 13.065 26.359 -17.507 1.00 45.53 182 VAL A CA 1
ATOM 1534 C C . VAL A 1 182 ? 13.103 25.665 -18.859 1.00 45.53 182 VAL A C 1
ATOM 1536 O O . VAL A 1 182 ? 13.598 26.288 -19.818 1.00 45.53 182 VAL A O 1
#

InterPro domains:
  IPR022083 KIF-1 binding protein [PF12309] (21-180)

pLDDT: mean 76.53, std 16.61, range [37.78, 97.06]

Radius of gyration: 21.9 Å; chains: 1; bounding box: 40×54×86 Å

Foldseek 3Di:
DDPPPDPVPPPVVVVVVVVVVVVVVCVVVDPPDDPPALVSLVVVLVVLVVVLVVVVVVCVVVVPLVVNLVSLLVNLVSLQSSLVRDPDLVVSLVSLVVSLVSLVVSVVVPPPDDDDPCPSVLVSLQSNLVSLVVNLVSLVVPDDPDDDPVSVVVNVVSNVRSVVSVVVSVVSVVVVVVVVVD

Sequence (182 aa):
MSSTTSVKFLILTHLEENLKIIHNYTNQVTDTYYVTTRDDAKSVFLHYIKWFEVTKTCYKKIGFVESTKLIAYNISTTYKYLAYFEPDKDNQIKLLKRQIQILKDICDIDVYKVTLENFLMRRIYCDLAVSYAIIVDMILENMEFNTTYVEEGNLKEYIRNSVKCYKKYIFLLRSYYNKKLV

Secondary structure (DSSP, 8-state):
-------S-HHHHHHHHHHHHHHHHHTTS-TT----SHHHHHHHHHHHHHHHHHHHHHHHHHT-HHHHHHHHHHHHHHHHHHHHT---HHHHHHHHHHHHHHHHHHHHHTSS---S-THHHHHHHHHHHHHHHHHHHHHHHT--S---HHHHHHHHHHHHHHHHHHHHHHHHHHHHHHTT--

Organism: Ooceraea biroi (NCBI:txid2015173)